Protein AF-A0A1I4V6P1-F1 (afdb_monomer_lite)

Secondary structure (DSSP, 8-state):
------------HHHHHHT-----HHHHHHHHHHHHHHHHHHHHHHHHHHHHHHT--HHHHHHHHHHHHHHHHHHHHHHHHHHHHHHHHHHHTT--

Sequence (96 aa):
MKDNKMEASKECFVCRARSGVVFTPREEEVLEAIRGLTLRFRILKRRLKELKASGKNPDEVAQLEEELEALRKERQNLERERIEAARERMRILGHE

Organism: NCBI:txid39841

pLDDT: mean 82.6, std 18.83, range [36.0, 97.0]

Structure (mmCIF, N/CA/C/O backbone):
data_AF-A0A1I4V6P1-F1
#
_entry.id   AF-A0A1I4V6P1-F1
#
loop_
_atom_site.group_PDB
_atom_site.id
_atom_site.type_symbol
_atom_site.label_atom_id
_atom_site.label_alt_id
_atom_site.label_comp_id
_atom_site.label_asym_id
_atom_site.label_entity_id
_atom_site.label_seq_id
_atom_site.pdbx_PDB_ins_code
_atom_site.Cartn_x
_atom_site.Cartn_y
_atom_site.Cartn_z
_atom_site.occupancy
_atom_site.B_iso_or_equiv
_atom_site.auth_seq_id
_atom_site.auth_comp_id
_atom_site.auth_asym_id
_atom_site.auth_atom_id
_atom_site.pdbx_PDB_model_num
ATOM 1 N N . MET A 1 1 ? -32.370 34.821 -19.012 1.00 36.00 1 MET A N 1
ATOM 2 C CA . MET A 1 1 ? -31.981 33.944 -20.139 1.00 36.00 1 MET A CA 1
ATOM 3 C C . MET A 1 1 ? -30.461 33.925 -20.130 1.00 36.00 1 MET A C 1
ATOM 5 O O . MET A 1 1 ? -29.879 34.988 -20.223 1.00 36.00 1 MET A O 1
ATOM 9 N N . LYS A 1 2 ? -29.871 32.921 -19.471 1.00 45.16 2 LYS A N 1
ATOM 10 C CA . LYS A 1 2 ? -29.199 31.778 -20.114 1.00 45.16 2 LYS A CA 1
ATOM 11 C C . LYS A 1 2 ? -28.208 32.240 -21.179 1.00 45.16 2 LYS A C 1
ATOM 13 O O . LYS A 1 2 ? -28.637 32.440 -22.298 1.00 45.16 2 LYS A O 1
ATOM 18 N N . ASP A 1 3 ? -26.932 32.276 -20.810 1.00 42.09 3 ASP A N 1
ATOM 19 C CA . ASP A 1 3 ? -25.863 31.790 -21.678 1.00 42.09 3 ASP A CA 1
ATOM 20 C C . ASP A 1 3 ? -24.829 31.051 -20.830 1.00 42.09 3 ASP A C 1
ATOM 22 O O . ASP A 1 3 ? -23.942 31.600 -20.184 1.00 42.09 3 ASP A O 1
ATOM 26 N N . ASN A 1 4 ? -25.071 29.745 -20.795 1.00 55.69 4 ASN A N 1
ATOM 27 C CA . ASN A 1 4 ? -24.158 28.691 -20.417 1.00 55.69 4 ASN A CA 1
ATOM 28 C C . ASN A 1 4 ? -23.171 28.515 -21.577 1.00 55.69 4 ASN A C 1
ATOM 30 O O . ASN A 1 4 ? -23.595 28.173 -22.681 1.00 55.69 4 ASN A O 1
ATOM 34 N N . LYS A 1 5 ? -21.874 28.704 -21.342 1.00 41.56 5 LYS A N 1
ATOM 35 C CA . LYS A 1 5 ? -20.848 28.180 -22.244 1.00 41.56 5 LYS A CA 1
ATOM 36 C C . LYS A 1 5 ? -19.681 27.661 -21.420 1.00 41.56 5 LYS A C 1
ATOM 38 O O . LYS A 1 5 ? -18.775 28.392 -21.046 1.00 41.56 5 LYS A O 1
ATOM 43 N N . MET A 1 6 ? -19.773 26.364 -21.127 1.00 43.88 6 MET A N 1
ATOM 44 C CA . MET A 1 6 ? -18.651 25.475 -20.847 1.00 43.88 6 MET A CA 1
ATOM 45 C C . MET A 1 6 ? -17.501 25.781 -21.816 1.00 43.88 6 MET A C 1
ATOM 47 O O . MET A 1 6 ? -17.541 25.377 -22.979 1.00 43.88 6 MET A O 1
ATOM 51 N N . GLU A 1 7 ? -16.464 26.466 -21.345 1.00 43.16 7 GLU A N 1
ATOM 52 C CA . GLU A 1 7 ? -15.160 26.410 -21.995 1.00 43.16 7 GLU A CA 1
ATOM 53 C C . GLU A 1 7 ? -14.513 25.091 -21.592 1.00 43.16 7 GLU A C 1
ATOM 55 O O . GLU A 1 7 ? -13.835 24.961 -20.575 1.00 43.16 7 GLU A O 1
ATOM 60 N N . ALA A 1 8 ? -14.810 24.073 -22.399 1.00 46.25 8 ALA A N 1
ATOM 61 C CA . ALA A 1 8 ? -14.061 22.836 -22.433 1.00 46.25 8 ALA A CA 1
ATOM 62 C C . ALA A 1 8 ? -12.588 23.189 -22.659 1.00 46.25 8 ALA A C 1
ATOM 64 O O . ALA A 1 8 ? -12.209 23.684 -23.724 1.00 46.25 8 ALA A O 1
ATOM 65 N N . SER A 1 9 ? -11.786 22.957 -21.628 1.00 51.00 9 SER A N 1
ATOM 66 C CA . SER A 1 9 ? -10.333 23.009 -21.620 1.00 51.00 9 SER A CA 1
ATOM 67 C C . SER A 1 9 ? -9.791 22.179 -22.784 1.00 51.00 9 SER A C 1
ATOM 69 O O . SER A 1 9 ? -9.610 20.967 -22.694 1.00 51.00 9 SER A O 1
ATOM 71 N N . LYS A 1 10 ? -9.557 22.843 -23.919 1.00 55.97 10 LYS A N 1
ATOM 72 C CA . LYS A 1 10 ? -8.812 22.288 -25.046 1.00 55.97 10 LYS A CA 1
ATOM 73 C C . LYS A 1 10 ? -7.370 22.141 -24.589 1.00 55.97 10 LYS A C 1
ATOM 75 O O . LYS A 1 10 ? -6.582 23.081 -24.682 1.00 55.97 10 LYS A O 1
ATOM 80 N N . GLU A 1 11 ? -7.035 20.972 -24.061 1.00 55.81 11 GLU A N 1
ATOM 81 C CA . GLU A 1 11 ? -5.648 20.601 -23.825 1.00 55.81 11 GLU A CA 1
ATOM 82 C C . GLU A 1 11 ? -4.894 20.715 -25.154 1.00 55.81 11 GLU A C 1
ATOM 84 O O . GLU A 1 11 ? -5.176 20.018 -26.129 1.00 55.81 11 GLU A O 1
ATOM 89 N N . CYS A 1 12 ? -3.958 21.660 -25.215 1.00 47.19 12 CYS A N 1
ATOM 90 C CA . CYS A 1 12 ? -3.076 21.821 -26.357 1.00 47.19 12 CYS A CA 1
ATOM 91 C C . CYS A 1 12 ? -2.299 20.511 -26.564 1.00 47.19 12 CYS A C 1
ATOM 93 O O . CYS A 1 12 ? -1.598 20.055 -25.661 1.00 47.19 12 CYS A O 1
ATOM 95 N N . PHE A 1 13 ? -2.397 19.919 -27.759 1.00 53.25 13 PHE A N 1
ATOM 96 C CA . PHE A 1 13 ? -1.690 18.684 -28.126 1.00 53.25 13 PHE A CA 1
ATOM 97 C C . PHE A 1 13 ? -0.177 18.787 -27.872 1.00 53.25 13 PHE A C 1
ATOM 99 O O . PHE A 1 13 ? 0.448 17.838 -27.413 1.00 53.25 13 PHE A O 1
ATOM 106 N N . VAL A 1 14 ? 0.400 19.977 -28.067 1.00 52.28 14 VAL A N 1
ATOM 107 C CA . VAL A 1 14 ? 1.818 20.259 -27.793 1.00 52.28 14 VAL A CA 1
ATOM 108 C C . VAL A 1 14 ? 2.116 20.298 -26.291 1.00 52.28 14 VAL A C 1
ATOM 110 O O . VAL A 1 14 ? 3.182 19.857 -25.873 1.00 52.28 14 VAL A O 1
ATOM 113 N N . CYS A 1 15 ? 1.183 20.763 -25.456 1.00 49.78 15 CYS A N 1
ATOM 114 C CA . CYS A 1 15 ? 1.322 20.698 -23.997 1.00 49.78 15 CYS A CA 1
ATOM 115 C C . CYS A 1 15 ? 1.215 19.251 -23.487 1.00 49.78 15 CYS A C 1
ATOM 117 O O . CYS A 1 15 ? 1.967 18.872 -22.595 1.00 49.78 15 CYS A O 1
ATOM 119 N N . ARG A 1 16 ? 0.360 18.428 -24.112 1.00 53.22 16 ARG A N 1
ATOM 120 C CA . ARG A 1 16 ? 0.247 16.982 -23.848 1.00 53.22 16 ARG A CA 1
ATOM 121 C C . ARG A 1 16 ? 1.456 16.183 -24.358 1.00 53.22 16 ARG A C 1
ATOM 123 O O . ARG A 1 16 ? 1.820 15.167 -23.780 1.00 53.22 16 ARG A O 1
ATOM 130 N N . ALA A 1 17 ? 2.117 16.656 -25.413 1.00 47.88 17 ALA A N 1
ATOM 131 C CA . ALA A 1 17 ? 3.383 16.097 -25.889 1.00 47.88 17 ALA A CA 1
ATOM 132 C C . ALA A 1 17 ? 4.576 16.538 -25.016 1.00 47.88 17 ALA A C 1
ATOM 134 O O . ALA A 1 17 ? 5.480 15.749 -24.759 1.00 47.88 17 ALA A O 1
ATOM 135 N N . ARG A 1 18 ? 4.561 17.773 -24.489 1.00 47.31 18 ARG A N 1
ATOM 136 C CA . ARG A 1 18 ? 5.575 18.290 -23.549 1.00 47.31 18 ARG A CA 1
ATOM 137 C C . ARG A 1 18 ? 5.519 17.663 -22.156 1.00 47.31 18 ARG A C 1
ATOM 139 O O . ARG A 1 18 ? 6.509 17.768 -21.440 1.00 47.31 18 ARG A O 1
ATOM 146 N N . SER A 1 19 ? 4.434 16.980 -21.778 1.00 51.88 19 SER A N 1
ATOM 147 C CA . SER A 1 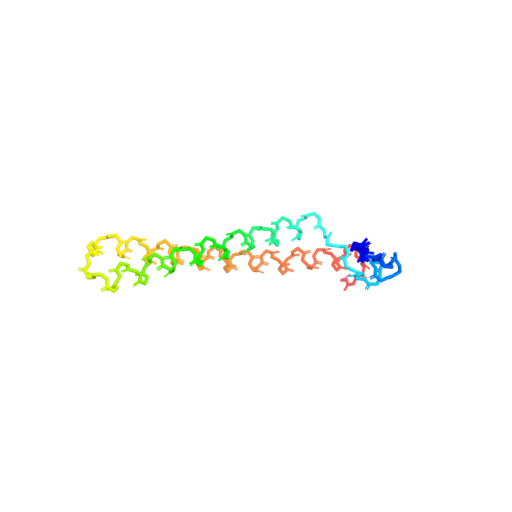19 ? 4.438 16.137 -20.572 1.00 51.88 19 SER A CA 1
ATOM 148 C C . SER A 1 19 ? 5.340 14.901 -20.688 1.00 51.88 19 SER A C 1
ATOM 150 O O . SER A 1 19 ? 5.575 14.270 -19.667 1.00 51.88 19 SER A O 1
ATOM 152 N N . GLY A 1 20 ? 5.884 14.608 -21.880 1.00 47.12 20 GLY A N 1
ATOM 153 C CA . GLY A 1 20 ? 7.267 14.160 -22.121 1.00 47.12 20 GLY A CA 1
ATOM 154 C C . GLY A 1 20 ? 7.784 12.859 -21.497 1.00 47.12 20 GLY A C 1
ATOM 155 O O . GLY A 1 20 ? 8.888 12.444 -21.833 1.00 47.12 20 GLY A O 1
ATOM 156 N N . VAL A 1 21 ? 7.035 12.204 -20.619 1.00 59.69 21 VAL A N 1
ATOM 157 C CA . VAL A 1 21 ? 7.407 10.933 -20.005 1.00 59.69 21 VAL A CA 1
ATOM 158 C C . VAL A 1 21 ? 6.277 9.959 -20.288 1.00 59.69 21 VAL A C 1
ATOM 160 O O . VAL A 1 21 ? 5.283 9.907 -19.569 1.00 59.69 21 VAL A O 1
ATOM 163 N N . VAL A 1 22 ? 6.416 9.214 -21.384 1.00 71.31 22 VAL A N 1
ATOM 164 C CA . VAL A 1 22 ? 5.642 7.987 -21.572 1.00 71.31 22 VAL A CA 1
ATOM 165 C C . VAL A 1 22 ? 6.236 6.988 -20.585 1.00 71.31 22 VAL A C 1
ATOM 167 O O . VAL A 1 22 ? 7.390 6.577 -20.726 1.00 71.31 22 VAL A O 1
ATOM 170 N N . PHE A 1 23 ? 5.492 6.704 -19.519 1.00 82.62 23 PHE A N 1
ATOM 171 C CA . PHE A 1 23 ? 5.844 5.643 -18.585 1.00 82.62 23 PHE A CA 1
ATOM 172 C C . PHE A 1 23 ? 5.829 4.308 -19.329 1.00 82.62 23 PHE A C 1
ATOM 174 O O . PHE A 1 23 ? 5.065 4.119 -20.277 1.00 82.62 23 PHE A O 1
ATOM 181 N N . THR A 1 24 ? 6.692 3.381 -18.926 1.00 87.56 24 THR A N 1
ATOM 182 C CA . THR A 1 24 ? 6.543 2.001 -19.398 1.00 87.56 24 THR A CA 1
ATOM 183 C C . THR A 1 24 ? 5.260 1.398 -18.811 1.00 87.56 24 THR A C 1
ATOM 185 O O . THR A 1 24 ? 4.834 1.833 -17.739 1.00 87.56 24 THR A O 1
ATOM 188 N N . PRO A 1 25 ? 4.662 0.366 -19.438 1.00 90.38 25 PRO A N 1
ATOM 189 C CA . PRO A 1 25 ? 3.504 -0.324 -18.861 1.00 90.38 25 PRO A CA 1
ATOM 190 C C . PRO A 1 25 ? 3.745 -0.773 -17.411 1.00 90.38 25 PRO A C 1
ATOM 192 O O . PRO A 1 25 ? 2.903 -0.568 -16.543 1.00 90.38 25 PRO A O 1
ATOM 195 N N . ARG A 1 26 ? 4.955 -1.268 -17.115 1.00 89.69 26 ARG A N 1
ATOM 196 C CA . ARG A 1 26 ? 5.369 -1.651 -15.760 1.00 89.69 26 ARG A CA 1
ATOM 197 C C . ARG A 1 26 ? 5.388 -0.464 -14.792 1.00 89.69 26 ARG A C 1
ATOM 199 O O . ARG A 1 26 ? 4.952 -0.585 -13.653 1.00 89.69 26 ARG A O 1
ATOM 206 N N . GLU A 1 27 ? 5.889 0.696 -15.217 1.00 88.81 27 GLU A N 1
ATOM 207 C CA . GLU A 1 2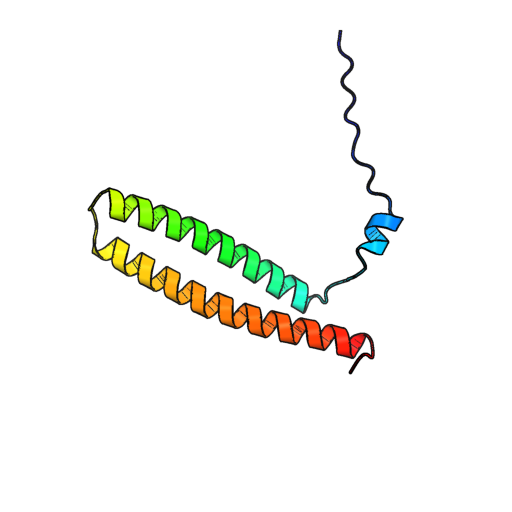7 ? 5.834 1.905 -14.388 1.00 88.81 27 GLU A CA 1
ATOM 208 C C . GLU A 1 27 ? 4.393 2.356 -14.124 1.00 88.81 27 GLU A C 1
ATOM 210 O O . GLU A 1 27 ? 4.089 2.785 -13.010 1.00 88.81 27 GLU A O 1
ATOM 215 N N . GLU A 1 28 ? 3.508 2.262 -15.119 1.00 92.25 28 GLU A N 1
ATOM 216 C CA . GLU A 1 28 ? 2.093 2.611 -14.969 1.00 92.25 28 GLU A CA 1
ATOM 217 C C . GLU A 1 28 ? 1.392 1.701 -13.956 1.00 92.25 28 GLU A C 1
ATOM 219 O O . GLU A 1 28 ? 0.743 2.210 -13.040 1.00 92.25 28 GLU A O 1
ATOM 224 N N . GLU A 1 29 ? 1.598 0.386 -14.053 1.00 93.81 29 GLU A N 1
ATOM 225 C CA . GLU A 1 29 ? 1.057 -0.60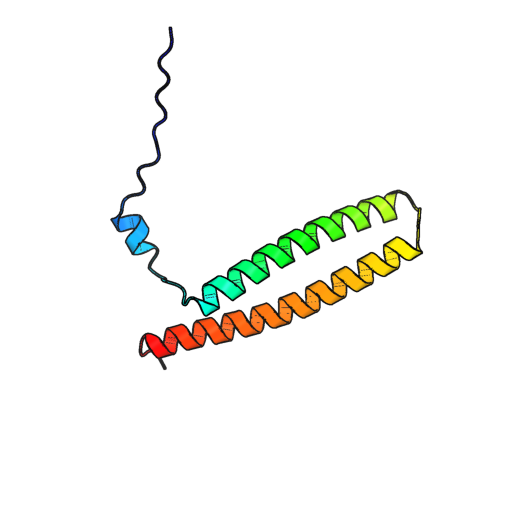9 -13.118 1.00 93.81 29 GLU A CA 1
ATOM 226 C C . GLU A 1 29 ? 1.510 -0.339 -11.677 1.00 93.81 29 GLU A C 1
ATOM 228 O O . GLU A 1 29 ? 0.694 -0.279 -10.752 1.00 93.81 29 GLU A O 1
ATOM 233 N N . VAL A 1 30 ? 2.808 -0.090 -11.474 1.00 94.31 30 VAL A N 1
ATOM 234 C CA . VAL A 1 30 ? 3.353 0.213 -10.143 1.00 94.31 30 VAL A CA 1
ATOM 235 C C . VAL A 1 30 ? 2.784 1.527 -9.603 1.00 94.31 30 VAL A C 1
ATOM 237 O O . VAL A 1 30 ? 2.430 1.627 -8.424 1.00 94.31 30 VAL A O 1
ATOM 240 N N . LEU A 1 31 ? 2.661 2.557 -10.444 1.00 92.88 31 LEU A N 1
ATOM 241 C CA . LEU A 1 31 ? 2.069 3.834 -10.046 1.00 92.88 31 LEU A CA 1
ATOM 242 C C . LEU A 1 31 ? 0.589 3.690 -9.678 1.00 92.88 31 LEU A C 1
ATOM 244 O O . LEU A 1 31 ? 0.139 4.315 -8.711 1.00 92.88 31 LEU A O 1
ATOM 248 N N . GLU A 1 32 ? -0.168 2.885 -10.418 1.00 95.31 32 GLU A N 1
ATOM 249 C CA . GLU A 1 32 ? -1.564 2.587 -10.114 1.00 95.31 32 GLU A CA 1
ATOM 250 C C . GLU A 1 32 ? -1.696 1.831 -8.786 1.00 95.31 32 GLU A C 1
ATOM 252 O O . GLU A 1 32 ? -2.469 2.252 -7.916 1.00 95.31 32 GLU A O 1
ATOM 257 N N . ALA A 1 33 ? -0.861 0.815 -8.560 1.00 95.00 33 ALA A N 1
ATOM 258 C CA . ALA A 1 33 ? -0.802 0.083 -7.299 1.00 95.00 33 ALA A CA 1
ATOM 259 C C . ALA A 1 33 ? -0.494 1.012 -6.109 1.00 95.00 33 ALA A C 1
ATOM 261 O O . ALA A 1 33 ? -1.197 0.990 -5.093 1.00 95.00 33 ALA A O 1
ATOM 262 N N . ILE A 1 34 ? 0.486 1.915 -6.245 1.00 94.50 34 ILE A N 1
ATOM 263 C CA . ILE A 1 34 ? 0.820 2.907 -5.207 1.00 94.50 34 ILE A CA 1
ATOM 264 C C . ILE A 1 34 ? -0.378 3.817 -4.899 1.00 94.50 34 ILE A C 1
ATOM 266 O O . ILE A 1 34 ? -0.628 4.142 -3.728 1.00 94.50 34 ILE A O 1
ATOM 270 N N . ARG A 1 35 ? -1.125 4.251 -5.923 1.00 95.12 35 ARG A N 1
ATOM 271 C CA . ARG A 1 35 ? -2.321 5.094 -5.747 1.00 95.12 35 ARG A CA 1
ATOM 272 C C . ARG A 1 35 ? -3.417 4.339 -4.999 1.00 95.12 35 ARG A C 1
ATOM 274 O O . ARG A 1 35 ? -3.949 4.878 -4.024 1.00 95.12 35 ARG A O 1
ATOM 281 N N . GLY A 1 36 ? -3.704 3.103 -5.406 1.00 96.31 36 GLY A N 1
ATOM 282 C CA . GLY A 1 36 ? -4.685 2.231 -4.758 1.00 96.31 36 GLY A CA 1
ATOM 283 C C . GLY A 1 36 ? -4.353 1.980 -3.286 1.00 96.31 36 GLY A C 1
ATOM 284 O O . GLY A 1 36 ? -5.186 2.203 -2.402 1.00 96.31 36 GLY A O 1
ATOM 285 N N . LEU A 1 37 ? -3.096 1.639 -3.001 1.00 96.19 37 LEU A N 1
ATOM 286 C CA . LEU A 1 37 ? -2.604 1.427 -1.642 1.00 96.19 37 LEU A CA 1
ATOM 287 C C . LEU A 1 37 ? -2.723 2.702 -0.799 1.00 96.19 37 LEU A C 1
ATOM 289 O O . LEU A 1 37 ? -3.221 2.668 0.327 1.00 96.19 37 LEU A O 1
ATOM 293 N N . THR A 1 38 ? -2.333 3.854 -1.349 1.00 93.62 38 THR A N 1
ATOM 294 C CA . THR A 1 38 ? -2.438 5.146 -0.652 1.00 93.62 38 THR A CA 1
ATOM 295 C C . THR A 1 38 ? -3.885 5.478 -0.286 1.00 93.62 38 THR A C 1
ATOM 297 O O . THR A 1 38 ? -4.142 5.990 0.809 1.00 93.62 38 THR A O 1
ATOM 300 N N . LEU A 1 39 ? -4.841 5.183 -1.172 1.00 96.38 39 LEU A N 1
ATOM 301 C CA . LEU A 1 39 ? -6.262 5.367 -0.892 1.00 96.38 39 LEU A CA 1
ATOM 302 C C . LEU A 1 39 ? -6.721 4.451 0.250 1.00 96.38 39 LEU A C 1
ATOM 304 O O . LEU A 1 39 ? -7.298 4.944 1.224 1.00 96.38 39 LEU A O 1
ATOM 308 N N . ARG A 1 40 ? -6.398 3.153 0.181 1.00 96.56 40 ARG A N 1
ATOM 309 C CA . ARG A 1 40 ? -6.725 2.175 1.230 1.00 96.56 40 ARG A CA 1
ATOM 310 C C . ARG A 1 40 ? -6.144 2.583 2.583 1.00 96.56 40 ARG A C 1
ATOM 312 O O . ARG A 1 40 ? -6.867 2.636 3.575 1.00 96.56 40 ARG A O 1
ATOM 319 N N . PHE A 1 41 ? -4.876 2.987 2.614 1.00 96.38 41 PHE A N 1
ATOM 320 C CA . PHE A 1 41 ? -4.209 3.463 3.825 1.00 96.38 41 PHE A CA 1
ATOM 321 C C . PHE A 1 41 ? -4.932 4.664 4.451 1.00 96.38 41 PHE A C 1
ATOM 323 O O . PHE A 1 41 ? -5.120 4.721 5.666 1.00 96.38 41 PHE A O 1
ATOM 330 N N . ARG A 1 42 ? -5.378 5.634 3.638 1.00 96.75 42 ARG A N 1
ATOM 331 C CA . ARG A 1 42 ? -6.137 6.798 4.131 1.00 96.75 42 ARG A CA 1
ATOM 332 C C . ARG A 1 42 ? -7.483 6.398 4.732 1.00 96.75 42 ARG A C 1
ATOM 334 O O . ARG A 1 42 ? -7.856 6.959 5.762 1.00 96.75 42 ARG A O 1
ATOM 341 N N . ILE A 1 43 ? -8.187 5.454 4.109 1.00 96.88 43 ILE A N 1
ATOM 342 C CA . ILE A 1 43 ? -9.476 4.943 4.594 1.00 96.88 43 ILE A CA 1
ATOM 343 C C . ILE A 1 43 ? -9.292 4.265 5.956 1.00 96.88 43 ILE A C 1
ATOM 345 O O . ILE A 1 43 ? -9.939 4.657 6.927 1.00 96.88 43 ILE A O 1
ATOM 349 N N . LEU A 1 44 ? -8.355 3.321 6.060 1.00 96.00 44 LEU A N 1
ATOM 350 C CA . LEU A 1 44 ? -8.099 2.593 7.307 1.00 96.00 44 LEU A CA 1
ATOM 351 C C . LEU A 1 44 ? -7.599 3.518 8.417 1.00 96.00 44 LEU A C 1
ATOM 353 O O . LEU A 1 44 ? -8.054 3.429 9.554 1.00 96.00 44 LEU A O 1
ATOM 357 N N . LYS A 1 45 ? -6.733 4.485 8.091 1.00 95.56 45 LYS A N 1
ATOM 358 C CA . LYS A 1 45 ? -6.255 5.476 9.062 1.00 95.56 45 LYS A CA 1
ATOM 359 C C . LYS A 1 45 ? -7.388 6.356 9.597 1.00 95.56 45 LYS A C 1
ATOM 361 O O . LYS A 1 45 ? -7.362 6.733 10.768 1.00 95.56 45 LYS A O 1
ATOM 366 N N . ARG A 1 46 ? -8.374 6.697 8.758 1.00 96.19 46 ARG A N 1
ATOM 367 C CA . ARG A 1 46 ? -9.569 7.429 9.196 1.00 96.19 46 ARG A CA 1
ATOM 368 C C . ARG A 1 46 ? -10.402 6.577 10.155 1.00 96.19 46 ARG A C 1
ATOM 370 O O . ARG A 1 46 ? -10.681 7.046 11.254 1.00 96.19 46 ARG A O 1
ATOM 377 N N . ARG A 1 47 ? -10.693 5.326 9.785 1.00 94.31 47 ARG A N 1
ATOM 378 C CA . ARG A 1 47 ? -11.433 4.376 10.632 1.00 94.31 47 ARG A CA 1
ATOM 379 C C . ARG A 1 47 ? -10.749 4.157 11.982 1.00 94.31 47 ARG A C 1
ATOM 381 O O . ARG A 1 47 ? -11.396 4.233 13.019 1.00 94.31 47 ARG A O 1
ATOM 388 N N . LEU A 1 48 ? -9.426 3.984 11.988 1.00 94.88 48 LEU A N 1
ATOM 389 C CA . LEU A 1 48 ? -8.643 3.850 13.217 1.00 94.88 48 LEU A CA 1
ATOM 390 C C . LEU A 1 48 ? -8.814 5.068 14.136 1.00 94.88 48 LEU A C 1
ATOM 392 O O . LEU A 1 48 ? -8.966 4.919 15.345 1.00 94.88 48 LEU A O 1
ATOM 396 N N . LYS A 1 49 ? -8.795 6.283 13.572 1.00 94.69 49 LYS A N 1
ATOM 397 C CA . LYS A 1 49 ? -8.988 7.518 14.343 1.00 94.69 49 LYS A CA 1
ATOM 398 C C . LYS A 1 49 ? -10.382 7.574 14.975 1.00 94.69 49 LYS A C 1
ATOM 400 O O . LYS A 1 49 ? -10.496 7.977 16.128 1.00 94.69 49 LYS A O 1
ATOM 405 N N . GLU A 1 50 ? -11.414 7.172 14.238 1.00 94.25 50 GLU A N 1
ATOM 406 C CA . GLU A 1 50 ? -12.799 7.120 14.724 1.00 94.25 50 GLU A CA 1
ATOM 407 C C . GLU A 1 50 ? -12.958 6.096 15.857 1.00 94.25 50 GLU A C 1
ATOM 409 O O . GLU A 1 50 ? -13.501 6.425 16.912 1.00 94.25 50 GLU A O 1
ATOM 414 N N . LEU A 1 51 ? -12.397 4.894 15.696 1.00 92.62 51 LEU A N 1
ATOM 415 C CA . LEU A 1 51 ? -12.434 3.850 16.722 1.00 92.62 51 LEU A CA 1
ATOM 416 C C . LEU A 1 51 ? -11.693 4.268 17.992 1.00 92.62 51 LEU A C 1
ATOM 418 O O . LEU A 1 51 ? -12.263 4.192 19.082 1.00 92.62 51 LEU A O 1
ATOM 422 N N . LYS A 1 52 ? -10.478 4.816 17.858 1.00 91.25 52 LYS A N 1
ATOM 423 C CA . LYS A 1 52 ? -9.711 5.340 18.997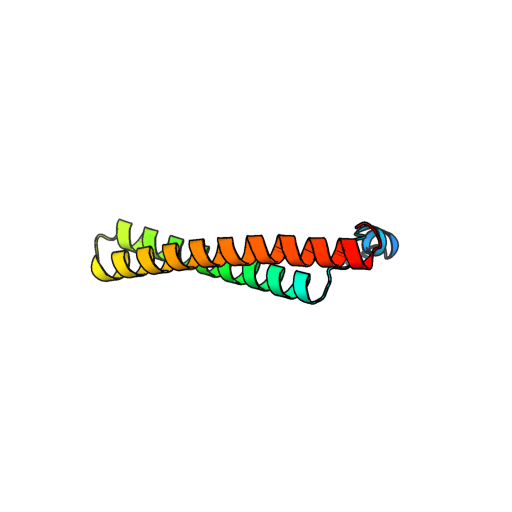 1.00 91.25 52 LYS A CA 1
ATOM 424 C C . LYS A 1 52 ? -10.445 6.461 19.731 1.00 91.25 52 LYS A C 1
ATOM 426 O O . LYS A 1 52 ? -10.413 6.493 20.955 1.00 91.25 52 LYS A O 1
ATOM 431 N N . ALA A 1 53 ? -11.125 7.353 19.008 1.00 92.31 53 ALA A N 1
ATOM 432 C CA . ALA A 1 53 ? -11.927 8.413 19.618 1.00 92.31 53 ALA A CA 1
ATOM 433 C C . ALA A 1 53 ? -13.168 7.867 20.343 1.00 92.31 53 ALA A C 1
ATOM 435 O O . ALA A 1 53 ? -13.574 8.417 21.362 1.00 92.31 53 ALA A O 1
ATOM 436 N N . SER A 1 54 ? -13.759 6.782 19.836 1.00 90.56 54 SER A N 1
ATOM 437 C CA . SER A 1 54 ? -14.917 6.138 20.462 1.00 90.56 54 SER A CA 1
ATOM 438 C C . SER A 1 54 ? -14.569 5.313 21.707 1.00 90.56 54 SER A C 1
ATOM 440 O O . SER A 1 54 ? -15.464 5.014 22.495 1.00 90.56 54 SER A O 1
ATOM 442 N N . GLY A 1 55 ? -13.296 4.931 21.882 1.00 84.81 55 GLY A N 1
ATOM 443 C CA . GLY A 1 55 ? -12.836 4.069 22.976 1.00 84.81 55 GLY A CA 1
ATOM 444 C C . GLY A 1 55 ? -13.403 2.644 22.933 1.00 84.81 55 GLY A C 1
ATOM 445 O O . GLY A 1 55 ? -13.347 1.935 23.934 1.00 84.81 55 GLY A O 1
ATOM 446 N N . LYS A 1 56 ? -13.981 2.230 21.798 1.00 82.62 56 LYS A N 1
ATOM 447 C CA . LYS A 1 56 ? -14.618 0.921 21.604 1.00 82.62 56 LYS A CA 1
ATOM 448 C C . LYS A 1 56 ? -13.743 0.010 20.743 1.00 82.62 56 LYS A C 1
ATOM 450 O O . LYS A 1 56 ? -12.968 0.492 19.922 1.00 82.62 56 LYS A O 1
ATOM 455 N N . ASN A 1 57 ? -13.923 -1.300 20.919 1.00 86.06 57 ASN A N 1
ATOM 456 C CA . ASN A 1 57 ? -13.305 -2.371 20.129 1.00 86.06 57 ASN A CA 1
ATOM 457 C C . ASN A 1 57 ? -11.765 -2.293 20.052 1.00 86.06 57 ASN A C 1
ATOM 459 O O . ASN A 1 57 ? -11.213 -2.071 18.973 1.00 86.06 57 ASN A O 1
ATOM 463 N N . PRO A 1 58 ? -11.049 -2.500 21.175 1.00 90.19 58 PRO A N 1
ATOM 464 C CA . PRO A 1 58 ? -9.583 -2.504 21.186 1.00 90.19 58 PRO A CA 1
ATOM 465 C C . PRO A 1 58 ? -8.980 -3.539 20.222 1.00 90.19 58 PRO A C 1
ATOM 467 O O . PRO A 1 58 ? -7.949 -3.268 19.610 1.00 90.19 58 PRO A O 1
ATOM 470 N N . ASP A 1 59 ? -9.652 -4.674 20.015 1.00 92.88 59 ASP A N 1
ATOM 471 C CA . ASP A 1 59 ? -9.203 -5.710 19.077 1.00 92.88 59 ASP A CA 1
ATOM 472 C C . ASP A 1 59 ? -9.249 -5.227 17.619 1.00 92.88 59 ASP A C 1
ATOM 474 O O . ASP A 1 59 ? -8.318 -5.457 16.851 1.00 92.88 59 ASP A O 1
ATOM 478 N N . GLU A 1 60 ? -10.297 -4.490 17.240 1.00 92.81 60 GLU A N 1
ATOM 479 C CA . GLU A 1 60 ? -10.426 -3.902 15.899 1.00 92.81 60 GLU A CA 1
ATOM 480 C C . GLU A 1 60 ? -9.369 -2.810 15.670 1.00 92.81 60 GLU A C 1
ATOM 482 O O . GLU A 1 60 ? -8.815 -2.683 14.579 1.00 92.81 60 GLU A O 1
ATOM 487 N N . VAL A 1 61 ? -9.041 -2.041 16.714 1.00 93.81 61 VAL A N 1
ATOM 488 C CA . VAL A 1 61 ? -7.948 -1.058 16.683 1.00 93.81 61 VAL A CA 1
ATOM 489 C C . VAL A 1 61 ? -6.609 -1.751 16.424 1.00 93.81 61 VAL A C 1
ATOM 491 O O . VAL A 1 61 ? -5.878 -1.309 15.540 1.00 93.81 61 VAL A O 1
ATOM 494 N N . ALA A 1 62 ? -6.309 -2.840 17.139 1.00 94.31 62 ALA A N 1
ATOM 495 C CA . ALA A 1 62 ? -5.070 -3.596 16.961 1.00 94.31 62 ALA A CA 1
ATOM 496 C C . ALA A 1 62 ? -4.958 -4.196 15.546 1.00 94.31 62 ALA A C 1
ATOM 498 O O . ALA A 1 62 ? -3.922 -4.051 14.897 1.00 94.31 62 ALA A O 1
ATOM 499 N N . GLN A 1 63 ? -6.043 -4.781 15.027 1.00 95.44 63 GLN A N 1
ATOM 500 C CA . GLN A 1 63 ? -6.091 -5.318 13.660 1.00 95.44 63 GLN A CA 1
ATOM 501 C C . GLN A 1 63 ? -5.843 -4.236 12.601 1.00 95.44 63 GLN A C 1
ATOM 503 O O . GLN A 1 63 ? -5.072 -4.438 11.664 1.00 95.44 63 GLN A O 1
ATOM 508 N N . LEU A 1 64 ? -6.454 -3.058 12.755 1.00 95.19 64 LEU A N 1
ATOM 509 C CA . LEU A 1 64 ? -6.242 -1.943 11.830 1.00 95.19 64 LEU A CA 1
ATOM 510 C C . LEU A 1 64 ? -4.818 -1.382 11.899 1.00 95.19 64 LEU A C 1
ATOM 512 O O . LEU A 1 64 ? -4.298 -0.914 10.886 1.00 95.19 64 LEU A O 1
ATOM 516 N N . GLU A 1 65 ? -4.179 -1.392 13.068 1.00 95.00 65 GLU A N 1
ATOM 517 C CA . GLU A 1 65 ? -2.775 -0.995 13.203 1.00 95.00 65 GLU A CA 1
ATOM 518 C C . GLU A 1 65 ? -1.834 -1.968 12.493 1.00 95.00 65 GLU A C 1
ATOM 520 O O . GLU A 1 65 ? -0.924 -1.518 11.789 1.00 95.00 65 GLU A O 1
ATOM 525 N N . GLU A 1 66 ? -2.088 -3.270 12.614 1.00 97.00 66 GLU A N 1
ATOM 526 C CA . GLU A 1 66 ? -1.351 -4.308 11.894 1.00 97.00 66 GLU A CA 1
ATOM 527 C C . GLU A 1 66 ? -1.538 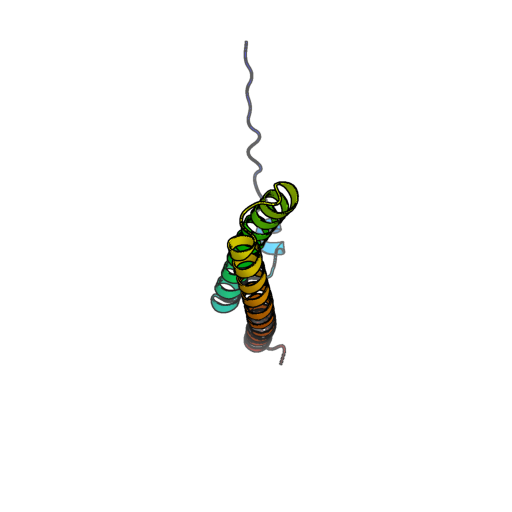-4.181 10.375 1.00 97.00 66 GLU A C 1
ATOM 529 O O . GLU A 1 66 ? -0.556 -4.162 9.628 1.00 97.00 66 GLU A O 1
ATOM 534 N N . GLU A 1 67 ? -2.774 -3.995 9.905 1.00 96.25 67 GLU A N 1
ATOM 535 C CA . GLU A 1 67 ? -3.064 -3.810 8.479 1.00 96.25 67 GLU A CA 1
ATOM 536 C C . GLU A 1 67 ? -2.397 -2.539 7.926 1.00 96.25 67 GLU A C 1
ATOM 538 O O . GLU A 1 67 ? -1.817 -2.548 6.839 1.00 96.25 67 GLU A O 1
ATOM 543 N N . LEU A 1 68 ? -2.405 -1.436 8.684 1.00 96.81 68 LEU A N 1
ATOM 544 C CA . LEU A 1 68 ? -1.696 -0.213 8.300 1.00 96.81 68 LEU A CA 1
ATOM 545 C C . LEU A 1 68 ? -0.182 -0.426 8.214 1.00 96.81 68 LEU A C 1
ATOM 547 O O . LEU A 1 68 ? 0.456 0.167 7.342 1.00 96.81 68 LEU A O 1
ATOM 551 N N . GLU A 1 69 ? 0.401 -1.240 9.091 1.00 96.94 69 GLU A N 1
ATOM 552 C CA . GLU A 1 69 ? 1.823 -1.577 9.039 1.00 96.94 69 GLU A CA 1
ATOM 553 C C . GLU A 1 69 ? 2.156 -2.468 7.836 1.00 96.94 69 GLU A C 1
ATOM 555 O O . GLU A 1 69 ? 3.137 -2.214 7.133 1.00 96.94 69 GLU A O 1
ATOM 560 N N . ALA A 1 70 ? 1.303 -3.446 7.526 1.00 96.94 70 ALA A N 1
ATOM 561 C CA . ALA A 1 70 ? 1.427 -4.254 6.316 1.00 96.94 70 ALA A CA 1
ATOM 562 C C . ALA A 1 70 ? 1.404 -3.377 5.052 1.00 96.94 70 ALA A C 1
ATOM 564 O O . ALA A 1 70 ? 2.304 -3.475 4.215 1.00 96.94 70 ALA A O 1
ATOM 565 N N . LEU A 1 71 ? 0.463 -2.431 4.966 1.00 95.94 71 LEU A N 1
ATOM 566 C CA . LEU A 1 71 ? 0.386 -1.485 3.849 1.00 95.94 71 LEU A CA 1
ATOM 567 C C . LEU A 1 71 ? 1.620 -0.573 3.764 1.00 95.94 71 LEU A C 1
ATOM 569 O O . LEU A 1 71 ? 2.050 -0.225 2.665 1.00 95.94 71 LEU A O 1
ATOM 573 N N . ARG A 1 72 ? 2.238 -0.179 4.888 1.00 95.25 72 ARG A N 1
ATOM 574 C CA . ARG A 1 72 ? 3.502 0.586 4.852 1.00 95.25 72 ARG A CA 1
ATOM 575 C C . ARG A 1 72 ? 4.627 -0.224 4.217 1.00 95.25 72 ARG A C 1
ATOM 577 O O . ARG A 1 72 ? 5.352 0.324 3.388 1.00 95.25 72 ARG A O 1
ATOM 584 N N . LYS A 1 73 ? 4.758 -1.501 4.584 1.00 96.94 73 LYS A N 1
ATOM 585 C CA . LYS A 1 73 ? 5.764 -2.409 4.012 1.00 96.94 73 LYS A CA 1
ATOM 586 C C . LYS A 1 73 ? 5.520 -2.636 2.523 1.00 96.94 73 LYS A C 1
ATOM 588 O O . LYS A 1 73 ? 6.441 -2.510 1.722 1.00 96.94 73 LYS A O 1
ATOM 593 N N . GLU A 1 74 ? 4.275 -2.884 2.138 1.00 96.50 74 GLU A N 1
ATOM 594 C CA . GLU A 1 74 ? 3.895 -3.045 0.734 1.00 96.50 74 GLU A CA 1
ATOM 595 C C . GLU A 1 74 ? 4.183 -1.771 -0.078 1.00 96.50 74 GLU A C 1
ATOM 597 O O . GLU A 1 74 ? 4.780 -1.837 -1.151 1.00 96.50 74 GLU A O 1
ATOM 602 N N . ARG A 1 75 ? 3.902 -0.585 0.476 1.00 94.81 75 ARG A N 1
ATOM 603 C CA . ARG A 1 75 ? 4.263 0.691 -0.159 1.00 94.81 75 ARG A CA 1
ATOM 604 C C . ARG A 1 75 ? 5.770 0.845 -0.355 1.00 94.81 75 ARG A C 1
ATOM 606 O O . ARG A 1 75 ? 6.189 1.365 -1.382 1.00 94.81 75 ARG A O 1
ATOM 613 N N . GLN A 1 76 ? 6.584 0.426 0.614 1.00 96.06 76 GLN A N 1
ATOM 614 C CA . GLN A 1 76 ? 8.044 0.444 0.469 1.00 96.06 76 GLN A CA 1
ATOM 615 C C . GLN A 1 76 ? 8.511 -0.502 -0.643 1.00 96.06 76 GLN A C 1
ATOM 617 O O . GLN A 1 76 ? 9.434 -0.162 -1.378 1.00 96.06 76 GLN A O 1
ATOM 622 N N . ASN A 1 77 ? 7.867 -1.660 -0.804 1.00 96.69 77 ASN A N 1
ATOM 623 C CA . ASN A 1 77 ? 8.163 -2.584 -1.899 1.00 96.69 77 ASN A CA 1
ATOM 624 C C . ASN A 1 77 ? 7.841 -1.960 -3.258 1.00 96.69 77 ASN A C 1
ATOM 626 O O . ASN A 1 77 ? 8.717 -1.916 -4.117 1.00 96.69 77 ASN A O 1
ATOM 630 N N . LEU A 1 78 ? 6.642 -1.395 -3.410 1.00 95.25 78 LEU A N 1
ATOM 631 C CA . LEU A 1 78 ? 6.233 -0.723 -4.645 1.00 95.25 78 LEU A CA 1
ATOM 632 C C . LEU A 1 78 ? 7.112 0.492 -4.967 1.00 95.25 78 LEU A C 1
ATOM 634 O O . LEU A 1 78 ? 7.379 0.773 -6.128 1.00 95.25 78 LEU A O 1
ATOM 638 N N . GLU A 1 79 ? 7.607 1.209 -3.957 1.00 94.44 79 GLU A N 1
ATOM 639 C CA . GLU A 1 79 ? 8.552 2.310 -4.167 1.00 94.44 79 GLU A CA 1
ATOM 640 C C . GLU A 1 79 ? 9.879 1.816 -4.763 1.00 94.44 79 GLU A C 1
ATOM 642 O O . GLU A 1 79 ? 10.420 2.452 -5.671 1.00 94.44 79 GLU A O 1
ATOM 647 N N . ARG A 1 80 ? 10.388 0.670 -4.288 1.00 96.06 80 ARG A N 1
ATOM 648 C CA . ARG A 1 80 ? 11.578 0.027 -4.868 1.00 96.06 80 ARG A CA 1
ATOM 649 C C . ARG A 1 80 ? 11.317 -0.396 -6.306 1.00 96.06 80 ARG A C 1
ATOM 651 O O . ARG A 1 80 ? 12.113 -0.077 -7.184 1.00 96.06 80 ARG A O 1
ATOM 658 N N . GLU A 1 81 ? 10.173 -1.021 -6.552 1.00 94.19 81 GLU A N 1
ATOM 659 C CA . GLU A 1 81 ? 9.779 -1.447 -7.891 1.00 94.19 81 GLU A CA 1
ATOM 660 C C . GLU A 1 81 ? 9.604 -0.262 -8.849 1.00 94.19 81 GLU A C 1
ATOM 662 O O . GLU A 1 81 ? 10.042 -0.323 -9.994 1.00 94.19 81 GLU A O 1
ATOM 667 N N . ARG A 1 82 ? 9.072 0.871 -8.374 1.00 94.25 82 ARG A N 1
ATOM 668 C CA . ARG A 1 82 ? 8.951 2.096 -9.177 1.00 94.25 82 ARG A CA 1
ATOM 669 C C . ARG A 1 82 ? 10.320 2.601 -9.624 1.00 94.25 82 ARG A C 1
ATOM 671 O O . ARG A 1 82 ? 10.467 3.066 -10.750 1.00 94.25 82 ARG A O 1
ATOM 678 N N . ILE A 1 83 ? 11.319 2.544 -8.742 1.00 94.06 83 ILE A N 1
ATOM 679 C 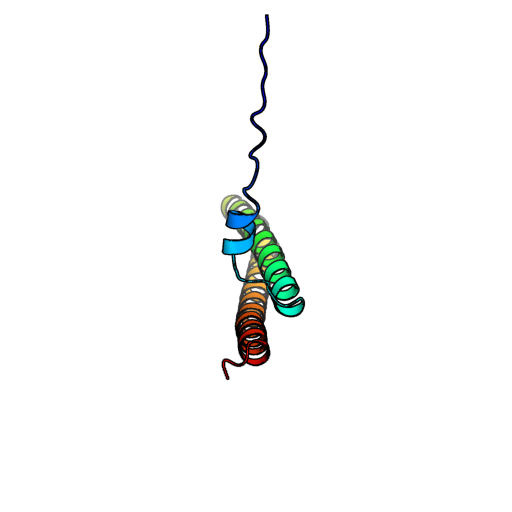CA . ILE A 1 83 ? 12.695 2.945 -9.065 1.00 94.06 83 ILE A CA 1
ATOM 680 C C . ILE A 1 83 ? 13.292 1.996 -10.108 1.00 94.06 83 ILE A C 1
ATOM 682 O O . ILE A 1 83 ? 13.942 2.458 -11.043 1.00 94.06 83 ILE A O 1
ATOM 686 N N . GLU A 1 84 ? 13.064 0.690 -9.980 1.00 94.12 84 GLU A N 1
ATOM 687 C CA . GLU A 1 84 ? 13.522 -0.298 -10.962 1.00 94.12 84 GLU A CA 1
ATOM 688 C C . GLU A 1 84 ? 12.855 -0.117 -12.327 1.00 94.12 84 GLU A C 1
ATOM 690 O O . GLU A 1 84 ? 13.548 -0.090 -13.341 1.00 94.12 84 GLU A O 1
ATOM 695 N N . ALA A 1 85 ? 11.539 0.079 -12.356 1.00 91.31 85 ALA A N 1
ATOM 696 C CA . ALA A 1 85 ? 10.789 0.322 -13.582 1.00 91.31 85 ALA A CA 1
ATOM 697 C C . ALA A 1 85 ? 11.214 1.648 -14.252 1.00 91.31 85 ALA A C 1
ATOM 699 O O . ALA A 1 85 ? 11.325 1.733 -15.475 1.00 91.31 85 ALA A O 1
ATOM 700 N N . ALA A 1 86 ? 11.561 2.671 -13.462 1.00 89.94 86 ALA A N 1
ATOM 701 C CA . ALA A 1 86 ? 12.139 3.906 -13.987 1.00 89.94 86 ALA A CA 1
ATOM 702 C C . ALA A 1 86 ? 13.548 3.705 -14.569 1.00 89.94 86 ALA A C 1
ATOM 704 O O . ALA A 1 86 ? 13.866 4.294 -15.602 1.00 89.94 86 ALA A O 1
ATOM 705 N N . ARG A 1 87 ? 14.395 2.869 -13.949 1.00 89.62 87 ARG A N 1
ATOM 706 C CA . ARG A 1 87 ? 15.709 2.493 -14.511 1.00 89.62 87 ARG A CA 1
ATOM 707 C C . ARG A 1 87 ? 15.560 1.728 -15.820 1.00 89.62 87 ARG A C 1
ATOM 709 O O . ARG A 1 87 ? 16.275 2.002 -16.775 1.00 89.62 87 ARG A O 1
ATOM 716 N N . GLU A 1 88 ? 14.589 0.823 -15.894 1.00 88.81 88 GLU A N 1
ATOM 717 C CA . GLU A 1 88 ? 14.256 0.103 -17.122 1.00 88.81 88 GLU A CA 1
ATOM 718 C C . GLU A 1 88 ? 13.911 1.068 -18.262 1.00 88.81 88 GLU A C 1
ATOM 720 O O . GLU A 1 88 ? 14.472 0.950 -19.353 1.00 88.81 88 GLU A O 1
ATOM 725 N N . ARG A 1 89 ? 13.091 2.096 -17.995 1.00 87.69 89 ARG A N 1
ATOM 726 C CA . ARG A 1 89 ? 12.845 3.170 -18.967 1.00 87.69 89 ARG A CA 1
ATOM 727 C C . ARG A 1 89 ? 14.141 3.854 -19.400 1.00 87.69 89 ARG A C 1
ATOM 729 O O . ARG A 1 89 ? 14.341 4.063 -20.592 1.00 87.69 89 ARG A O 1
ATOM 736 N N . MET A 1 90 ? 15.021 4.200 -18.460 1.00 86.56 90 MET A N 1
ATOM 737 C CA . MET A 1 90 ? 16.299 4.850 -18.786 1.00 86.56 90 MET A CA 1
ATOM 738 C C . MET A 1 90 ? 17.175 3.975 -19.689 1.00 86.56 90 MET A C 1
ATOM 740 O O . MET A 1 90 ? 17.752 4.492 -20.644 1.00 86.56 90 MET A O 1
ATOM 744 N N . ARG A 1 91 ? 17.200 2.657 -19.466 1.00 86.94 91 ARG A N 1
ATOM 745 C CA . ARG A 1 91 ? 17.891 1.707 -20.345 1.00 86.94 91 ARG A CA 1
ATOM 746 C C . ARG A 1 91 ? 17.286 1.657 -21.745 1.00 86.94 91 ARG A C 1
ATOM 748 O O . ARG A 1 91 ? 18.023 1.711 -22.722 1.00 86.94 91 ARG A O 1
ATOM 755 N N . ILE A 1 92 ? 15.956 1.594 -21.852 1.00 84.94 92 ILE A N 1
ATOM 756 C CA . ILE A 1 92 ? 15.244 1.611 -23.145 1.00 84.94 92 ILE A CA 1
ATOM 757 C C . ILE A 1 92 ? 15.560 2.892 -23.929 1.00 84.94 92 ILE A C 1
ATOM 759 O O . ILE A 1 92 ? 15.701 2.856 -25.149 1.00 84.94 92 ILE A O 1
ATOM 763 N N . LEU A 1 93 ? 15.705 4.018 -23.230 1.00 85.50 93 LEU A N 1
ATOM 764 C CA . LEU A 1 93 ? 16.051 5.313 -23.816 1.00 85.50 93 LEU A CA 1
ATOM 765 C C . LEU A 1 93 ? 17.558 5.485 -24.101 1.00 85.50 93 LEU A C 1
ATOM 767 O O . LEU A 1 93 ? 17.953 6.527 -24.618 1.00 85.50 93 LEU A O 1
ATOM 771 N N . GLY A 1 94 ? 18.396 4.487 -23.795 1.00 84.44 94 GLY A N 1
ATOM 772 C CA . GLY A 1 94 ? 19.839 4.521 -24.057 1.00 84.44 94 GLY A CA 1
ATOM 773 C C . GLY A 1 94 ? 20.638 5.402 -23.090 1.00 84.44 94 GLY A C 1
ATOM 774 O O . GLY A 1 94 ? 21.679 5.935 -23.464 1.00 84.44 94 GLY A O 1
ATOM 775 N N . HIS A 1 95 ? 20.140 5.592 -21.866 1.00 81.50 95 HIS A N 1
ATOM 776 C CA . HIS A 1 95 ? 20.778 6.400 -20.821 1.00 81.50 95 HIS A CA 1
ATOM 777 C C . HIS A 1 95 ? 21.554 5.577 -19.767 1.00 81.50 95 HIS A C 1
ATOM 779 O O . HIS A 1 95 ? 21.950 6.145 -18.748 1.00 81.50 95 HIS A O 1
ATOM 785 N N . GLU A 1 96 ? 21.764 4.272 -19.988 1.00 59.00 96 GLU A N 1
ATOM 786 C CA . GLU A 1 96 ? 22.572 3.358 -19.151 1.00 59.00 96 GLU A CA 1
ATOM 787 C C . GLU A 1 96 ? 23.688 2.689 -19.961 1.00 59.00 96 GLU A C 1
ATOM 789 O O . GLU A 1 96 ? 23.413 2.295 -21.118 1.00 59.00 96 GLU A O 1
#

Foldseek 3Di:
DDDDDPPDPPDDVVNVVVVPDPQDPQLVVLVVVLVVLVVVLVVLVVVLVVCVVVVPDVVSNVVSVVVNVVSVVVNVVSVVSNVVSVVVVCVVVVND

Radius of gyration: 21.09 Å; chains: 1; bounding box: 55×40×51 Å